Protein AF-R7X9K5-F1 (afdb_monomer)

Foldseek 3Di:
DDCLCVLLVVLVVVVVVLVVLLDADQDAQDDPDDDDPDPVAAEFAAAESGLSSSLNNLVNCLVVVAAHAEREYELYQHAPVSVVVLCPRPRDNYYHWHAQVVQPAQGGHNDDPVSSVVCSVVVSVVVVVLPLGHSNVQPRDDPCNVVVVVVVVVVVVVVPDD

Nearest PDB structures (foldseek):
  6fw5-assembly1_A  TM=9.372E-01  e=2.228E-01  Mycobacterium tuberculosis CDC1551
  6fvj-assembly5_E  TM=6.204E-01  e=1.959E-01  Mycobacterium tuberculosis
  6fvj-assembly6_F  TM=6.206E-01  e=2.228E-01  Mycobacterium tuberculosis
  6fvj-assembly7_G  TM=6.258E-01  e=6.247E-01  Mycobacterium tuberculosis
  6fvj-assembly3_C  TM=3.272E-01  e=7.947E-02  Mycobacterium tuberculosis

Solvent-accessible surface area (backbone atoms only — not comparable to full-atom values): 9003 Å² total; per-residue (Å²): 132,71,67,67,60,56,55,47,47,48,50,52,46,49,55,54,65,42,58,72,53,24,44,83,62,91,62,93,55,81,83,93,70,89,82,66,86,83,64,96,60,44,71,37,71,17,50,35,72,46,14,32,54,32,48,42,33,50,51,37,40,29,77,73,66,42,65,32,49,34,41,36,31,29,36,15,65,32,28,43,69,39,53,50,51,53,64,67,34,90,33,38,70,37,72,46,78,43,63,31,52,96,52,63,14,74,43,27,68,43,41,52,71,68,56,54,60,69,31,47,66,58,52,44,51,42,57,75,64,60,70,31,38,19,81,34,46,85,72,34,84,49,96,61,38,69,62,53,53,50,52,50,50,53,51,43,42,74,74,66,56,128

Radius of gyration: 16.46 Å; Cα contacts (8 Å, |Δi|>4): 252; chains: 1; bounding box: 38×34×50 Å

Mean predicted aligned error: 7.27 Å

Sequence (162 aa):
MPQDYALGGMLLDAIRSGMVIRNRDDGEWTITSGMAAEAPQFNLIGYSYGSLLAAQTAWSYARQGHIIDHLVLVGSPIAEAFLTDLRGHRNIRKVIVIDLVQYGDPIHAGIPWLELVAGAPLLSRQMLAGKGEGHFYYAHVVSDSPRRWAALAERLVAEGLR

pLDDT: mean 85.64, std 17.26, range [43.09, 98.69]

Secondary structure (DSSP, 8-state):
--HHHHHHHHHHHHHHHHTTTSS---S-----S---TT-S--EEEEETHHHHHHHHHHHHHHHTTPPEEEEEEES---BHHHHHHHHH-TTEEEEEEE--GGGT-S--TB--HHHHHHTHHHHHHHHHHTSS-GGGTTTS--TTHHHHHHHHHHHHHHTT--

Structure (mmCIF, N/CA/C/O backbone):
data_AF-R7X9K5-F1
#
_entry.id   AF-R7X9K5-F1
#
loop_
_atom_site.group_PDB
_atom_site.id
_atom_site.type_symbol
_atom_site.label_atom_id
_atom_site.label_alt_id
_atom_site.label_comp_id
_atom_site.label_asym_id
_atom_site.label_entity_id
_atom_site.label_seq_id
_atom_site.pdbx_PDB_ins_code
_atom_site.Cartn_x
_atom_site.Cartn_y
_atom_site.Cartn_z
_atom_site.occupancy
_atom_site.B_iso_or_equiv
_atom_site.auth_seq_id
_atom_site.auth_comp_id
_atom_site.auth_asym_id
_atom_site.auth_atom_id
_atom_site.pdbx_PDB_model_num
ATOM 1 N N . MET A 1 1 ? 4.272 10.343 -34.290 1.00 45.62 1 MET A N 1
ATOM 2 C CA . MET A 1 1 ? 4.409 10.708 -32.864 1.00 45.62 1 MET A CA 1
ATOM 3 C C . MET A 1 1 ? 4.769 9.440 -32.107 1.00 45.62 1 MET A C 1
ATOM 5 O O . MET A 1 1 ? 4.010 8.488 -32.256 1.00 45.62 1 MET A O 1
ATOM 9 N N . PRO A 1 2 ? 5.911 9.341 -31.407 1.00 43.94 2 PRO A N 1
ATOM 10 C CA . PRO A 1 2 ? 6.316 8.072 -30.811 1.00 43.94 2 PRO A CA 1
ATOM 11 C C . PRO A 1 2 ? 5.457 7.793 -29.572 1.00 43.94 2 PRO A C 1
ATOM 13 O O . PRO A 1 2 ? 5.386 8.627 -28.670 1.00 43.94 2 PRO A O 1
ATOM 16 N N . GLN A 1 3 ? 4.791 6.636 -29.553 1.00 45.69 3 GLN A N 1
ATOM 17 C CA . GLN A 1 3 ? 3.894 6.171 -28.483 1.00 45.69 3 GLN A CA 1
ATOM 18 C C . GLN A 1 3 ? 4.574 6.112 -27.098 1.00 45.69 3 GLN A C 1
ATOM 20 O O . GLN A 1 3 ? 3.898 6.235 -26.078 1.00 45.69 3 GLN A O 1
ATOM 25 N N . ASP A 1 4 ? 5.905 6.036 -27.059 1.00 43.09 4 ASP A N 1
ATOM 26 C CA . ASP A 1 4 ? 6.713 5.952 -25.836 1.00 43.09 4 ASP A CA 1
ATOM 27 C C . ASP A 1 4 ? 6.631 7.218 -24.962 1.00 43.09 4 ASP A C 1
ATOM 29 O O . ASP A 1 4 ? 6.635 7.132 -23.733 1.00 43.09 4 ASP A O 1
ATOM 33 N N . TYR A 1 5 ? 6.474 8.400 -25.574 1.00 44.50 5 TYR A N 1
ATOM 34 C CA . TYR A 1 5 ? 6.296 9.659 -24.834 1.00 44.50 5 TYR A CA 1
ATOM 35 C C . TYR A 1 5 ? 4.906 9.773 -24.203 1.00 44.50 5 TYR A C 1
ATOM 37 O O . TYR A 1 5 ? 4.758 10.381 -23.144 1.00 44.50 5 TYR A O 1
ATOM 45 N N . ALA A 1 6 ? 3.891 9.171 -24.829 1.00 49.06 6 ALA A N 1
ATOM 46 C CA . ALA A 1 6 ? 2.525 9.194 -24.321 1.00 49.06 6 ALA A CA 1
ATOM 47 C C . ALA A 1 6 ? 2.376 8.309 -23.075 1.00 49.06 6 ALA A C 1
ATOM 49 O O . ALA A 1 6 ? 1.704 8.706 -22.130 1.00 49.06 6 ALA A O 1
ATOM 50 N N . LEU A 1 7 ? 3.046 7.151 -23.035 1.00 50.81 7 LEU A N 1
ATOM 51 C CA . LEU A 1 7 ? 2.970 6.221 -21.904 1.00 50.81 7 LEU A CA 1
ATOM 52 C C . LEU A 1 7 ? 3.764 6.719 -20.682 1.00 50.81 7 LEU A C 1
ATOM 54 O O . LEU A 1 7 ? 3.273 6.650 -19.556 1.00 50.81 7 LEU A O 1
ATOM 58 N N . GLY A 1 8 ? 4.962 7.279 -20.898 1.00 47.94 8 GLY A N 1
ATOM 59 C CA . GLY A 1 8 ? 5.744 7.928 -19.837 1.00 47.94 8 GLY A CA 1
ATOM 60 C C . GLY A 1 8 ? 5.073 9.197 -19.298 1.00 47.94 8 GLY A C 1
ATOM 61 O O . GLY A 1 8 ? 5.061 9.421 -18.088 1.00 47.94 8 GLY A O 1
ATOM 62 N N . GLY A 1 9 ? 4.448 9.989 -20.180 1.00 53.16 9 GLY A N 1
ATOM 63 C CA . GLY A 1 9 ? 3.617 11.134 -19.801 1.00 53.16 9 GLY A CA 1
ATOM 64 C C . GLY A 1 9 ? 2.391 10.722 -18.987 1.00 53.16 9 GLY A C 1
ATOM 65 O O . GLY A 1 9 ? 2.132 11.312 -17.949 1.00 53.16 9 GLY A O 1
ATOM 66 N N . MET A 1 10 ? 1.706 9.647 -19.382 1.00 59.25 10 MET A N 1
ATOM 67 C CA . MET A 1 10 ? 0.534 9.121 -18.675 1.00 59.25 10 MET A CA 1
ATOM 68 C C . MET A 1 10 ? 0.882 8.531 -17.297 1.00 59.25 10 MET A C 1
ATOM 70 O O . MET A 1 10 ? 0.096 8.678 -16.368 1.00 59.25 10 MET A O 1
ATOM 74 N N . LEU A 1 11 ? 2.060 7.917 -17.121 1.00 54.81 11 LEU A N 1
ATOM 75 C CA . LEU A 1 11 ? 2.536 7.463 -15.807 1.00 54.81 11 LEU A CA 1
ATOM 76 C C . LEU A 1 11 ? 2.909 8.64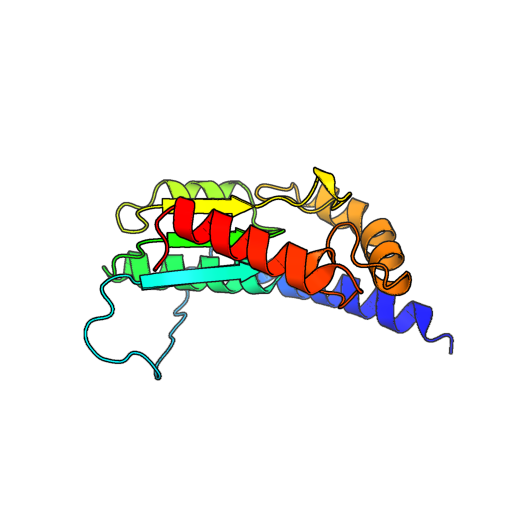6 -14.902 1.00 54.81 11 LEU A C 1
ATOM 78 O O . LEU A 1 11 ? 2.541 8.661 -13.731 1.00 54.81 11 LEU A O 1
ATOM 82 N N . LEU A 1 12 ? 3.612 9.651 -15.434 1.00 52.31 12 LEU A N 1
ATOM 83 C CA . LEU A 1 12 ? 3.895 10.894 -14.712 1.00 52.31 12 LEU A CA 1
ATOM 84 C C . LEU A 1 12 ? 2.609 11.630 -14.339 1.00 52.31 12 LEU A C 1
ATOM 86 O O . LEU A 1 12 ? 2.519 12.141 -13.227 1.00 52.31 12 LEU A O 1
ATOM 90 N N . ASP A 1 13 ? 1.615 11.638 -15.223 1.00 55.62 13 ASP A N 1
ATOM 91 C CA . ASP A 1 13 ? 0.295 12.196 -14.959 1.00 55.62 13 ASP A CA 1
ATOM 92 C C . ASP A 1 13 ? -0.478 11.356 -13.940 1.00 55.62 13 ASP A C 1
ATOM 94 O O . ASP A 1 13 ? -1.070 11.931 -13.043 1.00 55.62 13 ASP A O 1
ATOM 98 N N . ALA A 1 14 ? -0.406 10.023 -13.963 1.00 58.81 14 ALA A N 1
ATOM 99 C CA . ALA A 1 14 ? -1.022 9.164 -12.947 1.00 58.81 14 ALA A CA 1
ATOM 100 C C . ALA A 1 14 ? -0.349 9.310 -11.570 1.00 58.81 14 ALA A C 1
ATOM 102 O O . ALA A 1 14 ? -1.034 9.392 -10.550 1.00 58.81 14 ALA A O 1
ATOM 103 N N . ILE A 1 15 ? 0.984 9.421 -11.530 1.00 60.69 15 ILE A N 1
ATOM 104 C CA . ILE A 1 15 ? 1.745 9.766 -10.321 1.00 60.69 15 ILE A CA 1
ATOM 105 C C . ILE A 1 15 ? 1.332 11.161 -9.847 1.00 60.69 15 ILE A C 1
ATOM 107 O O . ILE A 1 15 ? 1.078 11.333 -8.656 1.00 60.69 15 ILE A O 1
ATOM 111 N N . ARG A 1 16 ? 1.197 12.134 -10.765 1.00 54.78 16 ARG A N 1
ATOM 112 C CA . ARG A 1 16 ? 0.752 13.506 -10.476 1.00 54.78 16 ARG A CA 1
ATOM 113 C C . ARG A 1 16 ? -0.686 13.568 -9.952 1.00 54.78 16 ARG A C 1
ATOM 115 O O . ARG A 1 16 ? -0.943 14.231 -8.954 1.00 54.78 16 ARG A O 1
ATOM 122 N N . SER A 1 17 ? -1.621 12.862 -10.566 1.00 56.41 17 SER A N 1
ATOM 123 C CA . SER A 1 17 ? -3.011 12.761 -10.123 1.00 56.41 17 SER A CA 1
ATOM 124 C C . SER A 1 17 ? -3.121 12.001 -8.795 1.00 56.41 17 SER A C 1
ATOM 126 O O . SER A 1 17 ? -3.930 12.367 -7.947 1.00 56.41 17 SER A O 1
ATOM 128 N N . GLY A 1 18 ? -2.248 11.017 -8.549 1.00 53.84 18 GLY A N 1
ATOM 129 C CA . GLY A 1 18 ? -2.071 10.366 -7.247 1.00 53.84 18 GLY A CA 1
ATOM 130 C C . GLY A 1 18 ? -1.500 11.267 -6.144 1.00 53.84 18 GLY A C 1
ATOM 131 O O . GLY A 1 18 ? -1.683 10.965 -4.964 1.00 53.84 18 GLY A O 1
ATOM 132 N N . MET A 1 19 ? -0.873 12.403 -6.482 1.00 57.88 19 MET A N 1
ATOM 133 C CA . MET A 1 19 ? -0.257 13.318 -5.502 1.00 57.88 19 MET A CA 1
ATOM 134 C C . MET A 1 19 ? -1.256 13.962 -4.551 1.00 57.88 19 MET A C 1
ATOM 136 O O . MET A 1 19 ? -0.886 14.272 -3.421 1.00 57.88 19 MET A O 1
ATOM 140 N N . VAL A 1 20 ? -2.493 14.186 -4.999 1.00 59.16 20 VAL A N 1
ATOM 141 C CA . VAL A 1 20 ? -3.538 14.787 -4.157 1.00 59.16 20 VAL A CA 1
ATOM 142 C C . VAL A 1 20 ? -3.970 13.807 -3.062 1.00 59.16 20 VAL A C 1
ATOM 144 O O . VAL A 1 20 ? -4.268 14.219 -1.950 1.00 59.16 20 VAL A O 1
ATOM 147 N N . ILE A 1 21 ? -3.911 12.505 -3.347 1.00 70.06 21 ILE A N 1
ATOM 148 C CA . ILE A 1 21 ? -4.501 11.443 -2.521 1.00 70.06 21 ILE A CA 1
ATOM 149 C C . ILE A 1 21 ? -3.451 10.800 -1.597 1.00 70.06 21 ILE A C 1
ATOM 151 O O . ILE A 1 21 ? -3.799 10.104 -0.647 1.00 70.06 21 ILE A O 1
ATOM 155 N N . ARG A 1 22 ? -2.147 11.036 -1.819 1.00 81.62 22 ARG A N 1
ATOM 156 C CA . ARG A 1 22 ? -1.080 10.455 -0.975 1.00 81.62 22 ARG A CA 1
ATOM 157 C C . ARG A 1 22 ? -0.971 11.074 0.421 1.00 81.62 22 ARG A C 1
ATOM 159 O O . ARG A 1 22 ? -0.331 10.492 1.298 1.00 81.62 22 ARG A O 1
ATOM 166 N N . ASN A 1 23 ? -1.533 12.266 0.589 1.00 78.00 23 ASN A N 1
ATOM 167 C CA . ASN A 1 23 ? -1.652 12.955 1.867 1.00 78.00 23 ASN A CA 1
ATOM 168 C C . ASN A 1 23 ? -3.063 12.744 2.398 1.00 78.00 23 ASN A C 1
ATOM 170 O O . ASN A 1 23 ? -3.988 12.637 1.602 1.00 78.00 23 ASN A O 1
ATOM 174 N N . ARG A 1 24 ? -3.229 12.742 3.721 1.00 79.19 24 ARG A N 1
ATOM 175 C CA . ARG A 1 24 ? -4.541 12.645 4.363 1.00 79.19 24 ARG A CA 1
ATOM 176 C C . ARG A 1 24 ? -5.538 13.636 3.759 1.00 79.19 24 ARG A C 1
ATOM 178 O O . ARG A 1 24 ? -5.254 14.832 3.703 1.00 79.19 24 ARG A O 1
ATOM 185 N N . ASP A 1 25 ? -6.697 13.122 3.374 1.00 70.38 25 ASP A N 1
ATOM 186 C CA . ASP A 1 25 ? -7.866 13.898 2.990 1.00 70.38 25 ASP A CA 1
ATOM 187 C C . ASP A 1 25 ? -8.969 13.662 4.029 1.00 70.38 25 ASP A C 1
ATOM 189 O O . ASP A 1 25 ? -9.236 12.534 4.440 1.00 70.38 25 ASP A O 1
ATOM 193 N N . ASP A 1 26 ? -9.584 14.746 4.491 1.00 78.00 26 ASP A N 1
ATOM 194 C CA . ASP A 1 26 ? -10.644 14.708 5.499 1.00 78.00 26 ASP A CA 1
ATOM 195 C C . ASP A 1 26 ? -12.051 14.760 4.870 1.00 78.00 26 ASP A C 1
ATOM 197 O O . ASP A 1 26 ? -13.045 14.855 5.593 1.00 78.00 26 ASP A O 1
ATOM 201 N N . GLY A 1 27 ? -12.137 14.693 3.536 1.00 62.47 27 GLY A N 1
ATOM 202 C CA . GLY A 1 27 ? -13.378 14.550 2.783 1.00 62.47 27 GLY A CA 1
ATOM 203 C C . GLY A 1 27 ? -14.114 13.221 3.008 1.00 62.47 27 GLY A C 1
ATOM 204 O O . GLY A 1 27 ? -13.625 12.276 3.636 1.00 62.47 27 GLY A O 1
ATOM 205 N N . GLU A 1 28 ? -15.337 13.147 2.482 1.00 58.75 28 GLU A N 1
ATOM 206 C CA . GLU A 1 28 ? -16.176 11.953 2.570 1.00 58.75 28 GLU A CA 1
ATOM 207 C C . GLU A 1 28 ? -15.832 10.965 1.443 1.00 58.75 28 GLU A C 1
ATOM 209 O O . GLU A 1 28 ? -15.958 11.284 0.261 1.00 58.75 28 GLU A O 1
ATOM 214 N N . TRP A 1 29 ? -15.408 9.755 1.814 1.00 65.44 29 TRP A N 1
ATOM 215 C CA . TRP A 1 29 ? -15.082 8.668 0.888 1.00 65.44 29 TRP A CA 1
ATOM 216 C C . TRP A 1 29 ? -16.016 7.490 1.177 1.00 65.44 29 TRP A C 1
ATOM 218 O O . TRP A 1 29 ? -15.748 6.700 2.080 1.00 65.44 29 TRP A O 1
ATOM 228 N N . THR A 1 30 ? -17.138 7.387 0.460 1.00 57.81 30 THR A N 1
ATOM 229 C CA . THR A 1 30 ? -18.193 6.400 0.753 1.00 57.81 30 THR A CA 1
ATOM 230 C C . THR A 1 30 ? -18.298 5.293 -0.292 1.00 57.81 30 THR A C 1
ATOM 232 O O . THR A 1 30 ? -18.401 5.530 -1.493 1.00 57.81 30 THR A O 1
ATOM 235 N N . ILE A 1 31 ? -18.348 4.051 0.193 1.00 57.53 31 ILE A N 1
ATOM 236 C CA . ILE A 1 31 ? -18.813 2.878 -0.550 1.00 57.53 31 ILE A CA 1
ATOM 237 C C . ILE A 1 31 ? -20.275 2.660 -0.142 1.00 57.53 31 ILE A C 1
ATOM 239 O O . ILE A 1 31 ? -20.566 2.211 0.965 1.00 57.53 31 ILE A O 1
ATOM 243 N N . THR A 1 32 ? -21.213 3.024 -1.016 1.00 48.28 32 THR A N 1
ATOM 244 C CA . THR A 1 32 ? -22.654 3.082 -0.695 1.00 48.28 32 THR A CA 1
ATOM 245 C C . THR A 1 32 ? -23.432 1.807 -1.040 1.00 48.28 32 THR A C 1
ATOM 247 O O . THR A 1 32 ? -24.631 1.727 -0.781 1.00 48.28 32 THR A O 1
ATOM 250 N N . SER A 1 33 ? -22.781 0.791 -1.618 1.00 45.69 33 SER A N 1
ATOM 251 C CA . SER A 1 33 ? -23.413 -0.487 -1.980 1.00 45.69 33 SER A CA 1
ATOM 252 C C . SER A 1 33 ? -22.412 -1.652 -1.949 1.00 45.69 33 SER A C 1
ATOM 254 O O . SER A 1 33 ? -21.205 -1.434 -1.996 1.00 45.69 33 SER A O 1
ATOM 256 N N . GLY A 1 34 ? -22.904 -2.894 -1.837 1.00 49.34 34 GLY A N 1
ATOM 257 C CA . GLY A 1 34 ? -22.076 -4.114 -1.803 1.00 49.34 34 GLY A CA 1
ATOM 258 C C . GLY A 1 34 ? -21.677 -4.613 -0.406 1.00 49.34 34 GLY A C 1
ATOM 259 O O . GLY A 1 34 ? -21.075 -5.677 -0.290 1.00 49.34 34 GLY A O 1
ATOM 260 N N . MET A 1 35 ? -22.052 -3.898 0.657 1.00 50.25 35 MET A N 1
ATOM 261 C CA . MET A 1 35 ? -21.863 -4.337 2.044 1.00 50.25 35 MET A CA 1
ATOM 262 C C . MET A 1 35 ? -23.003 -5.286 2.442 1.00 50.25 35 MET A C 1
ATOM 264 O O . MET A 1 35 ? -24.066 -4.847 2.879 1.00 50.25 35 MET A O 1
ATOM 268 N N . ALA A 1 36 ? -22.820 -6.590 2.228 1.00 46.25 36 ALA A N 1
ATOM 269 C CA . ALA A 1 36 ? -23.723 -7.606 2.770 1.00 46.25 36 ALA A CA 1
ATOM 270 C C . ALA A 1 36 ? -23.611 -7.673 4.310 1.00 46.25 36 ALA A C 1
ATOM 272 O O . ALA A 1 36 ? -22.595 -7.276 4.880 1.00 46.25 36 ALA A O 1
ATOM 273 N N . ALA A 1 37 ? -24.661 -8.157 4.983 1.00 48.28 37 ALA A N 1
ATOM 274 C CA . ALA A 1 37 ? -24.727 -8.232 6.444 1.00 48.28 37 ALA A CA 1
ATOM 275 C C . ALA A 1 37 ? -23.552 -9.016 7.074 1.00 48.28 37 ALA A C 1
ATOM 277 O O . ALA A 1 37 ? -23.143 -10.050 6.552 1.00 48.28 37 ALA A O 1
ATOM 278 N N . GLU A 1 38 ? -23.064 -8.495 8.209 1.00 56.00 38 GLU A N 1
ATOM 279 C CA . GLU A 1 38 ? -22.101 -9.068 9.169 1.00 56.00 38 GLU A CA 1
ATOM 280 C C . GLU A 1 38 ? -20.917 -9.855 8.582 1.00 56.00 38 GLU A C 1
ATOM 282 O O . GLU A 1 38 ? -20.638 -10.988 8.978 1.00 56.00 38 GLU A O 1
ATOM 287 N N . ALA A 1 39 ? -20.148 -9.238 7.680 1.00 63.94 39 ALA A N 1
ATOM 288 C CA . ALA A 1 39 ? -18.783 -9.708 7.463 1.00 63.94 39 ALA A CA 1
ATOM 289 C C . ALA A 1 39 ? -18.009 -9.594 8.798 1.00 63.94 39 ALA A C 1
ATOM 291 O O . ALA A 1 39 ? -17.974 -8.508 9.383 1.00 63.94 39 ALA A O 1
ATOM 292 N N . PRO A 1 40 ? -17.385 -10.678 9.303 1.00 79.94 40 PRO A N 1
ATOM 293 C CA . PRO A 1 40 ? -16.692 -10.664 10.594 1.00 79.94 40 PRO A CA 1
ATOM 294 C C . PRO A 1 40 ? -15.451 -9.767 10.587 1.00 79.94 40 PRO A C 1
ATOM 296 O O . PRO A 1 40 ? -14.912 -9.465 11.651 1.00 79.94 40 PRO A O 1
ATOM 299 N N . GLN A 1 41 ? -14.986 -9.383 9.396 1.00 91.62 41 GLN A N 1
ATOM 300 C CA . GLN A 1 41 ? -13.896 -8.447 9.206 1.00 91.62 41 GLN A CA 1
ATOM 301 C C . GLN A 1 41 ? -14.247 -7.405 8.154 1.00 91.62 41 GLN A C 1
ATOM 303 O O . GLN A 1 41 ? -14.776 -7.737 7.090 1.00 91.62 41 GLN A O 1
ATOM 308 N N . PHE A 1 42 ? -13.861 -6.162 8.419 1.00 92.94 42 PHE A N 1
ATOM 309 C CA . PHE A 1 42 ? -13.794 -5.130 7.398 1.00 92.94 42 PHE A CA 1
ATOM 310 C C . PHE A 1 42 ? -12.335 -4.912 6.989 1.00 92.94 42 PHE A C 1
ATOM 312 O O . PHE A 1 42 ? -11.553 -4.271 7.694 1.00 92.94 42 PHE A O 1
ATOM 319 N N . ASN A 1 43 ? -11.971 -5.480 5.839 1.00 95.38 43 ASN A N 1
ATOM 320 C CA . ASN A 1 43 ? -10.621 -5.440 5.288 1.00 95.38 43 ASN A CA 1
ATOM 321 C C . ASN A 1 43 ? -10.586 -4.536 4.048 1.00 95.38 43 ASN A C 1
ATOM 323 O O . ASN A 1 43 ? -11.417 -4.668 3.151 1.00 95.38 43 ASN A O 1
ATOM 327 N N . LEU A 1 44 ? -9.594 -3.654 3.969 1.00 96.88 44 LEU A N 1
ATOM 328 C CA . LEU A 1 44 ? -9.321 -2.814 2.806 1.00 96.88 44 LEU A CA 1
ATOM 329 C C . LEU A 1 44 ? -7.937 -3.163 2.265 1.00 96.88 44 LEU A C 1
ATOM 331 O O . LEU A 1 44 ? -6.951 -3.149 2.998 1.00 96.88 44 LEU A O 1
ATOM 335 N N . ILE A 1 45 ? -7.856 -3.483 0.978 1.00 97.06 45 ILE A N 1
ATOM 336 C CA . ILE A 1 45 ? -6.611 -3.866 0.311 1.00 97.06 45 ILE A CA 1
ATOM 337 C C . ILE A 1 45 ? -6.457 -2.984 -0.913 1.00 97.06 45 ILE A C 1
ATOM 339 O O . ILE A 1 45 ? -7.376 -2.876 -1.723 1.00 97.06 45 ILE A O 1
ATOM 343 N N . GLY A 1 46 ? -5.286 -2.383 -1.070 1.00 96.00 46 GLY A N 1
ATOM 344 C CA . GLY A 1 46 ? -4.981 -1.625 -2.268 1.00 96.00 46 GLY A CA 1
ATOM 345 C C . GLY A 1 46 ? -3.525 -1.752 -2.683 1.00 96.00 46 GLY A C 1
ATOM 346 O O . GLY A 1 46 ? -2.628 -1.980 -1.868 1.00 96.00 46 GLY A O 1
ATOM 347 N N . TYR A 1 47 ? -3.309 -1.597 -3.983 1.00 95.50 47 TYR A N 1
ATOM 348 C CA . TYR A 1 47 ? -2.011 -1.707 -4.626 1.00 95.50 47 TYR A CA 1
ATOM 349 C C . TYR A 1 47 ? -1.723 -0.461 -5.456 1.00 95.50 47 TYR A C 1
ATOM 351 O O . TYR A 1 47 ? -2.604 -0.000 -6.187 1.00 95.50 47 TYR A O 1
ATOM 359 N N . SER A 1 48 ? -0.497 0.063 -5.360 1.00 92.62 48 SER A N 1
ATOM 360 C CA . SER A 1 48 ? -0.082 1.278 -6.065 1.00 92.62 48 SER A CA 1
ATOM 361 C C . SER A 1 48 ? -1.069 2.425 -5.791 1.00 92.62 48 SER A C 1
ATOM 363 O O . SER A 1 48 ? -1.423 2.679 -4.649 1.00 92.62 48 SER A O 1
ATOM 365 N N . TYR A 1 49 ? -1.604 3.094 -6.807 1.00 90.06 49 TYR A N 1
ATOM 366 C CA . TYR A 1 49 ? -2.656 4.098 -6.643 1.00 90.06 49 TYR A CA 1
ATOM 367 C C . TYR A 1 49 ? -3.880 3.595 -5.848 1.00 90.06 49 TYR A C 1
ATOM 369 O O . TYR A 1 49 ? -4.431 4.322 -5.022 1.00 90.06 49 TYR A O 1
ATOM 377 N N . GLY A 1 50 ? -4.271 2.329 -6.025 1.00 91.25 50 GLY A N 1
ATOM 378 C CA . GLY A 1 50 ? -5.368 1.722 -5.271 1.00 91.25 50 GLY A CA 1
ATOM 379 C C . GLY A 1 50 ? -5.101 1.637 -3.764 1.00 91.25 50 GLY A C 1
ATOM 380 O O . GLY A 1 50 ? -6.050 1.654 -2.983 1.00 91.25 50 GLY A O 1
ATOM 381 N N . SER A 1 51 ? -3.835 1.598 -3.325 1.00 96.00 51 SER A N 1
ATOM 382 C CA . SER A 1 51 ? -3.495 1.631 -1.894 1.00 96.00 51 SER A CA 1
ATOM 383 C C . SER A 1 51 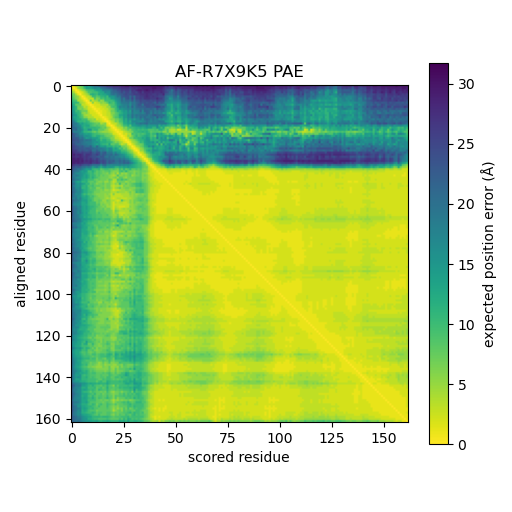? -3.795 2.990 -1.269 1.00 96.00 51 SER A C 1
ATOM 385 O O . SER A 1 51 ? -4.211 3.044 -0.114 1.00 96.00 51 SER A O 1
ATOM 387 N N . LEU A 1 52 ? -3.649 4.081 -2.027 1.00 94.94 52 LEU A N 1
ATOM 388 C CA . LEU A 1 52 ? -4.004 5.420 -1.562 1.00 94.94 52 LEU A CA 1
ATOM 389 C C . LEU A 1 52 ? -5.518 5.551 -1.376 1.00 94.94 52 LEU A C 1
ATOM 391 O O . LEU A 1 52 ? -5.965 6.075 -0.362 1.00 94.94 52 LEU A O 1
ATOM 395 N N . LEU A 1 53 ? -6.310 5.017 -2.311 1.00 93.31 53 LEU A N 1
ATOM 396 C CA . LEU A 1 53 ? -7.771 4.985 -2.189 1.00 93.31 53 LEU A CA 1
ATOM 397 C C . LEU A 1 53 ? -8.217 4.153 -0.981 1.00 93.31 53 LEU A C 1
ATOM 399 O O . LEU A 1 53 ? -9.065 4.595 -0.205 1.00 93.31 53 LEU A O 1
ATOM 403 N N . ALA A 1 54 ? -7.614 2.976 -0.784 1.00 95.88 54 ALA A N 1
ATOM 404 C CA . ALA A 1 54 ? -7.868 2.143 0.388 1.00 95.88 54 ALA A CA 1
ATOM 405 C C . ALA A 1 54 ? -7.515 2.879 1.692 1.00 95.88 54 ALA A C 1
ATOM 407 O O . ALA A 1 54 ? -8.283 2.824 2.649 1.00 95.88 54 ALA A O 1
ATOM 408 N N . ALA A 1 55 ? -6.400 3.614 1.717 1.00 97.56 55 ALA A N 1
ATOM 409 C CA . ALA A 1 55 ? -5.979 4.417 2.860 1.00 97.56 55 ALA A CA 1
ATOM 410 C C . ALA A 1 55 ? -6.958 5.558 3.186 1.00 97.56 55 ALA A C 1
ATOM 412 O O . ALA A 1 55 ? -7.351 5.700 4.343 1.00 97.56 55 ALA A O 1
ATOM 413 N N . GLN A 1 56 ? -7.398 6.334 2.188 1.00 96.44 56 GLN A N 1
ATOM 414 C CA . GLN A 1 56 ? -8.389 7.401 2.398 1.00 96.44 56 GLN A CA 1
ATOM 415 C C . GLN A 1 56 ? -9.737 6.850 2.855 1.00 96.44 56 GLN A C 1
ATOM 417 O O . GLN A 1 56 ? -10.344 7.367 3.792 1.00 96.44 56 GLN A O 1
ATOM 422 N N . THR A 1 57 ? -10.175 5.751 2.243 1.00 94.75 57 THR A N 1
ATOM 423 C CA . THR A 1 57 ? -11.416 5.076 2.632 1.00 94.75 57 THR A CA 1
ATOM 424 C C . THR A 1 57 ? -11.320 4.591 4.078 1.00 94.75 57 THR A C 1
ATOM 426 O O . THR A 1 57 ? -12.192 4.892 4.888 1.00 94.75 57 THR A O 1
ATOM 429 N N . ALA A 1 58 ? -10.224 3.919 4.447 1.00 96.75 58 ALA A N 1
ATOM 430 C CA . ALA A 1 58 ? -10.000 3.459 5.816 1.00 96.75 58 ALA A CA 1
ATOM 431 C C . ALA A 1 58 ? -10.030 4.620 6.812 1.00 96.75 58 ALA A C 1
ATOM 433 O O . ALA A 1 58 ? -10.682 4.518 7.846 1.00 96.75 58 ALA A O 1
ATOM 434 N N . TRP A 1 59 ? -9.369 5.732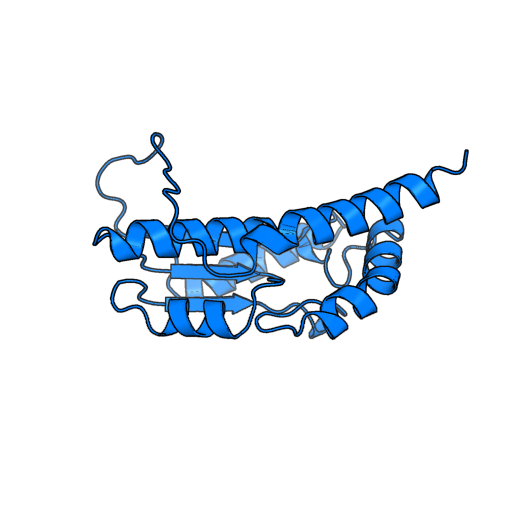 6.486 1.00 97.25 59 TRP A N 1
ATOM 435 C CA . TRP A 1 59 ? -9.367 6.934 7.311 1.00 97.25 59 TRP A CA 1
ATOM 436 C C . TRP A 1 59 ? -10.776 7.509 7.507 1.00 97.25 59 TRP A C 1
ATOM 438 O O . TRP A 1 59 ? -11.195 7.739 8.644 1.00 97.25 59 TRP A O 1
ATOM 448 N N . SER A 1 60 ? -11.531 7.681 6.418 1.00 93.94 60 SER A N 1
ATOM 449 C CA . SER A 1 60 ? -12.889 8.234 6.445 1.00 93.94 60 SER A CA 1
ATOM 450 C C . SER A 1 60 ? -13.831 7.372 7.296 1.00 93.94 60 SER A C 1
ATOM 452 O O . SER A 1 60 ? -14.454 7.871 8.237 1.00 93.94 60 SER A O 1
ATOM 454 N N . TYR A 1 61 ? -13.856 6.057 7.059 1.00 93.06 61 TYR A N 1
ATOM 455 C CA . TYR A 1 61 ? -14.682 5.115 7.820 1.00 93.06 61 TYR A CA 1
ATOM 456 C C . TYR A 1 61 ? -14.252 5.020 9.290 1.00 93.06 61 TYR A C 1
ATOM 458 O O . TYR A 1 61 ? -15.094 5.047 10.192 1.00 93.06 61 TYR A O 1
ATOM 466 N N . ALA A 1 62 ? -12.946 4.966 9.561 1.00 95.69 62 ALA A N 1
ATOM 467 C CA . ALA A 1 62 ? -12.430 4.870 10.920 1.00 95.69 62 ALA A CA 1
ATOM 468 C C . ALA A 1 62 ? -12.809 6.093 11.768 1.00 95.69 62 ALA A C 1
ATOM 470 O O . ALA A 1 62 ? -13.184 5.940 12.937 1.00 95.69 62 ALA A O 1
ATOM 471 N N . ARG A 1 63 ? -12.786 7.296 11.180 1.00 95.06 63 ARG A N 1
ATOM 472 C CA . ARG A 1 63 ? -13.235 8.537 11.830 1.00 95.06 63 ARG A CA 1
ATOM 473 C C . ARG A 1 63 ? -14.739 8.576 12.096 1.00 95.06 63 ARG A C 1
ATOM 475 O O . ARG A 1 63 ? -15.159 9.201 13.067 1.00 95.06 63 ARG A O 1
ATOM 482 N N . GLN A 1 64 ? -15.530 7.885 11.281 1.00 92.38 64 GLN A N 1
ATOM 483 C CA . GLN A 1 64 ? -16.973 7.715 11.475 1.00 92.38 64 GLN A CA 1
ATOM 484 C C . GLN A 1 64 ? -17.316 6.625 12.509 1.00 92.38 64 GLN A C 1
ATOM 486 O O . GLN A 1 64 ? -18.484 6.391 12.802 1.00 92.38 64 GLN A O 1
ATOM 491 N N . GLY A 1 65 ? -16.310 5.979 13.109 1.00 91.06 65 GLY A N 1
ATOM 492 C CA . GLY A 1 65 ? -16.502 4.979 14.160 1.00 91.06 65 GLY A CA 1
ATOM 493 C C . GLY A 1 65 ? -16.506 3.533 13.669 1.00 91.06 65 GLY A C 1
ATOM 494 O O . GLY A 1 65 ? -16.578 2.628 14.499 1.00 91.06 65 GLY A O 1
ATOM 495 N N . HIS A 1 66 ? -16.381 3.294 12.361 1.00 93.06 66 HIS A N 1
ATOM 496 C CA . HIS A 1 66 ? -16.251 1.940 11.828 1.00 93.06 66 HIS A CA 1
ATOM 497 C C . HIS A 1 66 ? -14.898 1.342 12.200 1.00 93.06 66 HIS A C 1
ATOM 499 O O . HIS A 1 66 ? -13.874 2.021 12.159 1.00 93.06 66 HIS A O 1
ATOM 505 N N . ILE A 1 67 ? -14.890 0.056 12.535 1.00 95.31 67 ILE A N 1
ATOM 506 C CA . ILE A 1 67 ? -13.661 -0.689 12.791 1.00 95.31 67 ILE A CA 1
ATOM 507 C C . ILE A 1 67 ? -13.163 -1.255 11.464 1.00 95.31 67 ILE A C 1
ATOM 509 O O . ILE A 1 67 ? -13.893 -1.978 10.795 1.00 95.31 67 ILE A O 1
ATOM 513 N N . ILE A 1 68 ? -11.924 -0.928 11.109 1.00 96.62 68 ILE A N 1
ATOM 514 C CA . ILE A 1 68 ? -11.175 -1.552 10.022 1.00 96.62 68 ILE A CA 1
ATOM 515 C C . ILE A 1 68 ? -10.269 -2.606 10.652 1.00 96.62 68 ILE A C 1
ATOM 517 O O . ILE A 1 68 ? -9.390 -2.276 11.453 1.00 96.62 68 ILE A O 1
ATOM 521 N N . ASP A 1 69 ? -10.473 -3.873 10.312 1.00 97.62 69 ASP A N 1
ATOM 522 C CA . ASP A 1 69 ? -9.652 -4.964 10.834 1.00 97.62 69 ASP A CA 1
ATOM 523 C C . ASP A 1 69 ? -8.262 -4.947 10.207 1.00 97.62 69 ASP A C 1
ATOM 525 O O . ASP A 1 69 ? -7.257 -4.959 10.922 1.00 97.62 69 ASP A O 1
ATOM 529 N N . HIS A 1 70 ? -8.205 -4.837 8.880 1.00 98.50 70 HIS A N 1
ATOM 530 C CA . HIS A 1 70 ? -6.950 -4.783 8.143 1.00 98.50 70 HIS A CA 1
ATOM 531 C C . HIS A 1 70 ? -6.988 -3.712 7.060 1.00 98.50 70 HIS A C 1
ATOM 533 O O . HIS A 1 70 ? -7.896 -3.677 6.233 1.00 98.50 70 HIS A O 1
ATOM 539 N N . LEU A 1 71 ? -5.947 -2.886 7.020 1.00 98.62 71 LEU A N 1
ATOM 540 C CA . LEU A 1 71 ? -5.606 -2.055 5.874 1.00 98.62 71 LEU A CA 1
ATOM 541 C C . LEU A 1 71 ? -4.301 -2.571 5.267 1.00 98.62 71 LEU A C 1
ATOM 543 O O . LEU A 1 71 ? -3.251 -2.490 5.901 1.00 98.62 71 LEU A O 1
ATOM 547 N N . VAL A 1 72 ? -4.352 -3.090 4.044 1.00 98.69 72 VAL A N 1
ATOM 548 C CA . VAL A 1 72 ? -3.186 -3.613 3.323 1.00 98.69 72 VAL A CA 1
ATOM 549 C C . VAL A 1 72 ? -2.770 -2.635 2.230 1.00 98.69 72 VAL A C 1
ATOM 551 O O . VAL A 1 72 ? -3.556 -2.304 1.341 1.00 98.69 72 VAL A O 1
ATOM 554 N N . LEU A 1 73 ? -1.510 -2.210 2.281 1.00 98.62 73 LEU A N 1
ATOM 555 C CA . LEU A 1 73 ? -0.903 -1.242 1.376 1.00 98.62 73 LEU A CA 1
ATOM 556 C C . LEU A 1 73 ? 0.250 -1.911 0.616 1.00 98.62 73 LEU A C 1
ATOM 558 O O . LEU A 1 73 ? 1.330 -2.111 1.173 1.00 98.62 73 LEU A O 1
ATOM 562 N N . VAL A 1 74 ? 0.027 -2.266 -0.649 1.00 98.25 74 VAL A N 1
ATOM 563 C CA . VAL A 1 74 ? 1.034 -2.930 -1.494 1.00 98.25 74 VAL A CA 1
ATOM 564 C C . VAL A 1 74 ? 1.661 -1.919 -2.453 1.00 98.25 74 VAL A C 1
ATOM 566 O O . VAL A 1 74 ? 0.933 -1.244 -3.17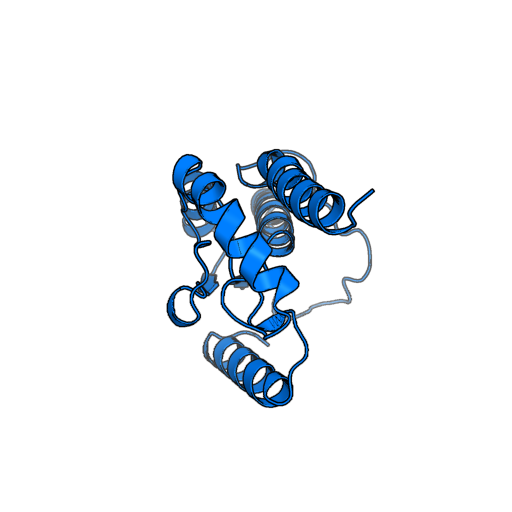8 1.00 98.25 74 VAL A O 1
ATOM 569 N N . GLY A 1 75 ? 2.995 -1.811 -2.479 1.00 96.38 75 GLY A N 1
ATOM 570 C CA . GLY A 1 75 ? 3.710 -0.866 -3.357 1.00 96.38 75 GLY A CA 1
ATOM 571 C C . GLY A 1 75 ? 3.183 0.568 -3.221 1.00 96.38 75 GLY A C 1
ATOM 572 O O . GLY A 1 75 ? 2.884 1.229 -4.209 1.00 96.38 75 GLY A O 1
ATOM 573 N N . SER A 1 76 ? 2.923 1.009 -1.992 1.00 96.81 76 SER A N 1
ATOM 574 C CA . SER A 1 76 ? 2.120 2.204 -1.736 1.00 96.81 76 SER A CA 1
ATOM 575 C C . SER A 1 76 ? 2.966 3.478 -1.766 1.00 96.81 76 SER A C 1
ATOM 577 O O . SER A 1 76 ? 3.871 3.586 -0.947 1.00 96.81 76 SER A O 1
ATOM 579 N N . PRO A 1 77 ? 2.646 4.499 -2.583 1.00 95.81 77 PRO A N 1
ATOM 580 C CA . PRO A 1 77 ? 3.349 5.786 -2.568 1.00 95.81 77 PRO A CA 1
ATOM 581 C C . PRO A 1 77 ? 2.834 6.742 -1.468 1.00 95.81 77 PRO A C 1
ATOM 583 O O . PRO A 1 77 ? 2.887 7.967 -1.616 1.00 95.81 77 PRO A O 1
ATOM 586 N N . ILE A 1 78 ? 2.269 6.195 -0.385 1.00 96.31 78 ILE A N 1
ATOM 587 C CA . ILE A 1 78 ? 1.696 6.960 0.730 1.00 96.31 78 ILE A CA 1
ATOM 588 C C . ILE A 1 78 ? 2.781 7.751 1.468 1.00 96.31 78 ILE A C 1
ATOM 590 O O . ILE A 1 78 ? 3.875 7.241 1.707 1.00 96.31 78 ILE A O 1
ATOM 594 N N . ALA A 1 79 ? 2.475 8.990 1.858 1.00 96.19 79 ALA A N 1
ATOM 595 C CA . ALA A 1 79 ? 3.396 9.810 2.639 1.00 96.19 79 ALA A CA 1
ATOM 596 C C . ALA A 1 79 ? 3.538 9.296 4.085 1.00 96.19 79 ALA A C 1
ATOM 598 O O . ALA A 1 79 ? 2.565 8.839 4.685 1.00 96.19 79 ALA A O 1
ATOM 599 N N . GLU A 1 80 ? 4.728 9.452 4.674 1.00 97.56 80 GLU A N 1
ATOM 600 C CA . GLU A 1 80 ? 5.043 8.956 6.028 1.00 97.56 80 GLU A CA 1
ATOM 601 C C . GLU A 1 80 ? 4.092 9.494 7.103 1.00 97.56 80 GLU A C 1
ATOM 603 O O . GLU A 1 80 ? 3.643 8.753 7.976 1.00 97.56 80 GLU A O 1
ATOM 608 N N . ALA A 1 81 ? 3.718 10.773 7.007 1.00 97.25 81 ALA A N 1
ATOM 609 C CA . ALA A 1 81 ? 2.775 11.383 7.939 1.00 97.25 81 ALA A CA 1
ATOM 610 C C . ALA A 1 81 ? 1.403 10.687 7.902 1.00 97.25 81 ALA A C 1
ATOM 612 O O . ALA A 1 81 ? 0.846 10.368 8.948 1.00 97.25 81 ALA A O 1
ATOM 613 N N . PHE A 1 82 ? 0.881 10.382 6.708 1.00 98.12 82 PHE A N 1
ATOM 614 C CA . PHE A 1 82 ? -0.419 9.721 6.596 1.00 98.12 82 PHE A CA 1
ATOM 615 C C . PHE A 1 82 ? -0.343 8.242 6.998 1.00 98.12 82 PHE A C 1
ATOM 617 O O . PHE A 1 82 ? -1.240 7.730 7.662 1.00 98.12 82 PHE A O 1
ATOM 624 N N . LEU A 1 83 ? 0.762 7.560 6.685 1.00 98.56 83 LEU A N 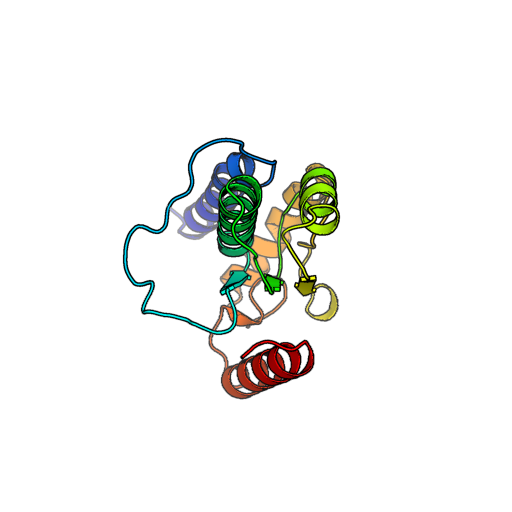1
ATOM 625 C CA . LEU A 1 83 ? 1.018 6.209 7.187 1.00 98.56 83 LEU A CA 1
ATOM 626 C C . LEU A 1 83 ? 1.053 6.165 8.724 1.00 98.56 83 LEU A C 1
ATOM 628 O O . LEU A 1 83 ? 0.507 5.240 9.329 1.00 98.56 83 LEU A O 1
ATOM 632 N N . THR A 1 84 ? 1.669 7.170 9.349 1.00 98.50 84 THR A N 1
ATOM 633 C CA . THR A 1 84 ? 1.715 7.328 10.808 1.00 98.50 84 THR A CA 1
ATOM 634 C C . THR A 1 84 ? 0.316 7.527 11.389 1.00 98.50 84 THR A C 1
ATOM 636 O O . THR A 1 84 ? -0.049 6.826 12.333 1.00 98.50 84 THR A O 1
ATOM 639 N N . ASP A 1 85 ? -0.492 8.403 10.785 1.00 98.44 85 ASP A N 1
ATOM 640 C CA . ASP A 1 85 ? -1.888 8.624 11.181 1.00 98.44 85 ASP A CA 1
ATOM 641 C C . ASP A 1 85 ? -2.710 7.323 11.129 1.00 98.44 85 ASP A C 1
ATOM 643 O O . ASP A 1 85 ? -3.409 6.991 12.086 1.00 98.44 85 ASP A O 1
ATOM 647 N N . LEU A 1 86 ? -2.592 6.544 10.047 1.00 98.56 86 LEU A N 1
ATOM 648 C CA . LEU A 1 86 ? -3.317 5.277 9.880 1.00 98.56 86 LEU A CA 1
ATOM 649 C C . LEU A 1 86 ? -2.915 4.237 10.928 1.00 98.56 86 LEU A C 1
ATOM 651 O O . LEU A 1 86 ? -3.777 3.569 11.493 1.00 98.56 86 LEU A O 1
ATOM 655 N N . ARG A 1 87 ? -1.613 4.108 11.208 1.00 98.56 87 ARG A N 1
ATOM 656 C CA . ARG A 1 87 ? -1.091 3.187 12.232 1.00 98.56 87 ARG A CA 1
ATOM 657 C C . ARG A 1 87 ? -1.491 3.595 13.650 1.00 98.56 87 ARG A C 1
ATOM 659 O O . ARG A 1 87 ? -1.608 2.731 14.513 1.00 98.56 87 ARG A O 1
ATOM 666 N N . GLY A 1 88 ? -1.672 4.892 13.895 1.00 98.25 88 GLY A N 1
ATOM 667 C CA . GLY A 1 88 ? -2.062 5.435 15.196 1.00 98.25 88 GLY A CA 1
ATOM 668 C C . GLY A 1 88 ? -3.572 5.481 15.444 1.00 98.25 88 GLY A C 1
ATOM 669 O O . GLY A 1 88 ? -3.999 5.748 16.569 1.00 98.25 88 GLY A O 1
ATOM 670 N N . HIS A 1 89 ? -4.404 5.245 14.427 1.00 98.31 89 HIS A N 1
ATOM 671 C CA . HIS A 1 89 ? -5.847 5.404 14.561 1.00 98.31 89 HIS A CA 1
ATOM 672 C C . HIS A 1 89 ? -6.490 4.207 15.279 1.00 98.31 89 HIS A C 1
ATOM 674 O O . HIS A 1 89 ? -6.502 3.093 14.767 1.00 98.31 89 HIS A O 1
ATOM 680 N N . ARG A 1 90 ? -7.135 4.439 16.432 1.00 97.81 90 ARG A N 1
ATOM 681 C CA . ARG A 1 90 ? -7.701 3.380 17.305 1.00 97.81 90 ARG A CA 1
ATOM 682 C C . ARG A 1 90 ? -8.695 2.415 16.640 1.00 97.81 90 ARG A C 1
ATOM 684 O O . ARG A 1 90 ? -8.880 1.303 17.120 1.00 97.81 90 ARG A O 1
ATOM 691 N N . ASN A 1 91 ? -9.362 2.862 15.576 1.00 98.00 91 ASN A N 1
ATOM 692 C CA . ASN A 1 91 ? -10.341 2.064 14.833 1.00 98.00 91 ASN A CA 1
ATOM 693 C C . ASN A 1 91 ? -9.736 1.333 13.619 1.00 98.00 91 ASN A C 1
ATOM 695 O O . ASN A 1 91 ? -10.461 0.618 12.941 1.00 98.00 91 ASN A O 1
ATOM 699 N N . ILE A 1 92 ? -8.439 1.496 13.340 1.00 98.44 92 ILE A N 1
ATOM 700 C CA . ILE A 1 92 ? -7.711 0.726 12.326 1.00 98.44 92 ILE A CA 1
ATOM 701 C C . ILE A 1 92 ? -6.823 -0.260 13.079 1.00 98.44 92 ILE A C 1
ATOM 703 O O . ILE A 1 92 ? -5.774 0.104 13.602 1.00 98.44 92 ILE A O 1
ATOM 707 N N . ARG A 1 93 ? -7.270 -1.513 13.190 1.00 98.00 93 ARG A N 1
ATOM 708 C CA . ARG A 1 93 ? -6.636 -2.503 14.074 1.00 98.00 93 ARG A CA 1
ATOM 709 C C . ARG A 1 93 ? -5.250 -2.908 13.592 1.00 98.00 93 ARG A C 1
ATOM 711 O O . ARG A 1 93 ? -4.356 -3.104 14.413 1.00 98.00 93 ARG A O 1
ATOM 718 N N . LYS A 1 94 ? -5.068 -3.051 12.276 1.00 98.38 94 LYS A N 1
ATOM 719 C CA . LYS A 1 94 ? -3.793 -3.473 11.696 1.00 98.38 94 LYS A CA 1
ATOM 720 C C . LYS A 1 94 ? -3.553 -2.843 10.329 1.00 98.38 94 LYS A C 1
ATOM 722 O O . LYS A 1 94 ? -4.364 -2.979 9.418 1.00 98.38 94 LYS A O 1
ATOM 727 N N . VAL A 1 95 ? -2.396 -2.201 10.173 1.00 98.69 95 VAL A N 1
ATOM 728 C CA . VAL A 1 95 ? -1.899 -1.710 8.880 1.00 98.69 95 VAL A CA 1
ATOM 729 C C . VAL A 1 95 ? -0.764 -2.618 8.417 1.00 98.69 95 VAL A C 1
ATOM 731 O O . VAL A 1 95 ? 0.271 -2.707 9.077 1.00 98.69 95 VAL A O 1
ATOM 734 N N . ILE A 1 96 ? -0.948 -3.283 7.280 1.00 98.69 96 ILE A N 1
ATOM 735 C CA . ILE A 1 96 ? 0.026 -4.192 6.673 1.00 98.69 96 ILE A CA 1
ATOM 736 C C . ILE A 1 96 ? 0.645 -3.487 5.473 1.00 98.69 96 ILE A C 1
ATOM 738 O O . ILE A 1 96 ? -0.043 -3.156 4.510 1.00 98.69 96 ILE A O 1
ATOM 742 N N . VAL A 1 97 ? 1.956 -3.274 5.524 1.00 98.62 97 VAL A N 1
ATOM 743 C CA . VAL A 1 97 ? 2.720 -2.689 4.419 1.00 98.62 97 VAL A CA 1
ATOM 744 C C . VAL A 1 97 ? 3.472 -3.797 3.695 1.00 98.62 97 VAL A C 1
ATOM 746 O O . VAL A 1 97 ? 4.181 -4.595 4.313 1.00 98.62 97 VAL A O 1
ATOM 749 N N . ILE A 1 98 ? 3.306 -3.850 2.377 1.00 98.44 98 ILE A N 1
ATOM 750 C CA . ILE A 1 98 ? 4.012 -4.778 1.497 1.00 98.44 98 ILE A CA 1
ATOM 751 C C . ILE A 1 98 ? 4.764 -3.952 0.464 1.00 98.44 98 ILE A C 1
ATOM 753 O O . ILE A 1 98 ? 4.264 -3.675 -0.628 1.00 98.44 98 ILE A O 1
ATOM 757 N N . ASP A 1 99 ? 5.981 -3.571 0.827 1.00 98.25 99 ASP A N 1
ATOM 758 C CA . ASP A 1 99 ? 6.908 -2.961 -0.112 1.00 98.25 99 ASP A CA 1
ATOM 759 C C . ASP A 1 99 ? 7.493 -4.028 -1.046 1.00 98.25 99 ASP A C 1
ATOM 761 O O . ASP A 1 99 ? 7.649 -5.203 -0.687 1.00 98.25 99 ASP A O 1
ATOM 765 N N . LEU A 1 100 ? 7.785 -3.612 -2.277 1.00 97.75 100 LEU A N 1
ATOM 766 C CA . LEU A 1 100 ? 8.264 -4.480 -3.354 1.00 97.75 100 LEU A CA 1
ATOM 767 C C . LEU A 1 100 ? 9.734 -4.202 -3.697 1.00 97.75 100 LEU A C 1
ATOM 769 O O . LEU A 1 100 ? 10.206 -4.554 -4.779 1.00 97.75 100 LEU A O 1
ATOM 773 N N . VAL A 1 101 ? 10.472 -3.593 -2.767 1.00 96.88 101 VAL A N 1
ATOM 774 C CA . VAL A 1 101 ? 11.878 -3.193 -2.935 1.00 96.88 101 VAL A CA 1
ATOM 775 C C . VAL A 1 101 ? 12.755 -4.384 -3.333 1.00 96.88 101 VAL A C 1
ATOM 777 O O . VAL A 1 101 ? 13.598 -4.264 -4.218 1.00 96.88 101 VAL A O 1
ATOM 780 N N . GLN A 1 102 ? 12.499 -5.574 -2.779 1.00 96.31 102 GLN A N 1
ATOM 781 C CA . GLN A 1 102 ? 13.188 -6.822 -3.136 1.00 96.31 102 GLN A CA 1
ATOM 782 C C . GLN A 1 102 ? 12.982 -7.258 -4.597 1.00 96.31 102 GLN A C 1
ATOM 784 O O . GLN A 1 102 ? 13.743 -8.075 -5.108 1.00 96.31 102 GLN A O 1
ATOM 789 N N . TYR A 1 103 ? 11.963 -6.725 -5.271 1.00 95.94 103 TYR A N 1
ATOM 790 C CA . TYR A 1 103 ? 11.699 -6.946 -6.693 1.00 95.94 103 TYR A CA 1
ATOM 791 C C . TYR A 1 103 ? 12.173 -5.777 -7.566 1.00 95.94 103 TYR A C 1
ATOM 793 O O . TYR A 1 103 ? 12.005 -5.827 -8.783 1.00 95.94 103 TYR A O 1
ATOM 801 N N . GLY A 1 104 ? 12.784 -4.750 -6.966 1.00 96.44 104 GLY A N 1
ATOM 802 C CA . GLY A 1 104 ? 13.302 -3.564 -7.644 1.00 96.44 104 GLY A CA 1
ATOM 803 C C . GLY A 1 104 ? 12.309 -2.407 -7.746 1.00 96.44 104 GLY A C 1
ATOM 804 O O . GLY A 1 104 ? 12.486 -1.551 -8.610 1.00 96.44 104 GLY A O 1
ATOM 805 N N . ASP A 1 105 ? 11.247 -2.392 -6.936 1.00 96.88 105 ASP A N 1
ATOM 806 C CA . ASP A 1 105 ? 10.308 -1.267 -6.889 1.00 96.88 105 ASP A CA 1
ATOM 807 C C . ASP A 1 105 ? 10.956 -0.077 -6.164 1.00 96.88 105 ASP A C 1
ATOM 809 O O . ASP A 1 105 ? 11.350 -0.236 -5.005 1.00 96.88 105 ASP A O 1
ATOM 813 N N . PRO A 1 106 ? 11.092 1.100 -6.804 1.00 95.00 106 PRO A N 1
ATOM 814 C CA . PRO A 1 106 ? 11.538 2.298 -6.103 1.00 95.00 106 PRO A CA 1
ATOM 815 C C . PRO A 1 106 ? 10.457 2.886 -5.183 1.00 95.00 106 PRO A C 1
ATOM 817 O O . PRO A 1 106 ? 10.784 3.724 -4.353 1.00 95.00 106 PRO A O 1
ATOM 820 N N . ILE A 1 107 ? 9.185 2.495 -5.328 1.00 94.25 107 ILE A N 1
ATOM 821 C CA . ILE A 1 107 ? 8.074 2.957 -4.493 1.00 94.25 107 ILE A CA 1
ATOM 822 C C . ILE A 1 107 ? 7.974 2.093 -3.233 1.00 94.25 107 ILE A C 1
ATOM 824 O O . ILE A 1 107 ? 7.876 0.867 -3.296 1.00 94.25 107 ILE A O 1
ATOM 828 N N . HIS A 1 108 ? 7.917 2.754 -2.081 1.00 96.75 108 HIS A N 1
ATOM 829 C CA . HIS A 1 108 ? 7.639 2.128 -0.792 1.00 96.75 108 HIS A CA 1
ATOM 830 C C . HIS A 1 108 ? 6.769 3.041 0.078 1.00 96.75 108 HIS A C 1
ATOM 832 O O . HIS A 1 108 ? 6.715 4.257 -0.128 1.00 96.75 108 HIS A O 1
ATOM 838 N N . ALA A 1 109 ? 6.086 2.475 1.069 1.00 97.31 109 ALA A N 1
ATOM 839 C CA . ALA A 1 109 ? 5.294 3.284 1.987 1.00 97.31 109 ALA A CA 1
ATOM 840 C C . ALA A 1 109 ? 6.205 4.229 2.789 1.00 97.31 109 ALA A C 1
ATOM 842 O O . ALA A 1 109 ? 7.298 3.847 3.208 1.00 97.31 109 ALA A O 1
ATOM 843 N N . GLY A 1 110 ? 5.765 5.474 2.976 1.00 96.56 110 GLY A N 1
ATOM 844 C CA . GLY A 1 110 ? 6.573 6.509 3.622 1.00 96.56 110 GLY A CA 1
ATOM 845 C C . GLY A 1 110 ? 7.514 7.264 2.681 1.00 96.56 110 GLY A C 1
ATOM 846 O O . GLY A 1 110 ? 8.206 8.180 3.123 1.00 96.56 110 GLY A O 1
ATOM 847 N N . ILE A 1 111 ? 7.531 6.924 1.387 1.00 94.75 111 ILE A N 1
ATOM 848 C CA . ILE A 1 111 ? 8.477 7.487 0.422 1.00 94.75 111 ILE A CA 1
ATOM 849 C C . ILE A 1 111 ? 8.426 9.029 0.358 1.00 94.75 111 ILE A C 1
ATOM 851 O O . ILE A 1 111 ? 7.355 9.638 0.176 1.00 94.75 111 ILE A O 1
ATOM 855 N N . PRO A 1 112 ? 9.587 9.704 0.463 1.00 93.62 112 PRO A N 1
ATOM 856 C CA . PRO A 1 112 ? 9.680 11.136 0.234 1.00 93.62 112 PRO A CA 1
ATOM 857 C C . PRO A 1 112 ? 9.267 11.518 -1.187 1.00 93.62 112 PRO A C 1
ATOM 859 O O . PRO A 1 112 ? 9.499 10.799 -2.155 1.00 93.62 112 PRO A O 1
ATOM 862 N N . TRP A 1 113 ? 8.697 12.717 -1.332 1.00 86.19 113 TRP A N 1
ATOM 863 C CA . TRP A 1 113 ? 8.243 13.212 -2.637 1.00 86.19 113 TRP A CA 1
ATOM 864 C C . TRP A 1 113 ? 9.343 13.180 -3.702 1.00 86.19 113 TRP A C 1
ATOM 866 O O . TRP A 1 113 ? 9.118 12.753 -4.833 1.00 86.19 113 TRP A O 1
ATOM 876 N N . LEU A 1 114 ? 10.537 13.636 -3.325 1.00 87.75 114 LEU A N 1
ATOM 877 C CA . LEU A 1 114 ? 11.654 13.753 -4.248 1.00 87.75 114 LEU A CA 1
ATOM 878 C C . LEU A 1 114 ? 12.122 12.380 -4.748 1.00 87.75 114 LEU A C 1
ATOM 880 O O . LEU A 1 114 ? 12.445 12.245 -5.924 1.00 87.75 114 LEU A O 1
ATOM 884 N N . GLU A 1 115 ? 12.100 11.367 -3.883 1.00 91.06 115 GLU A N 1
ATOM 885 C CA . GLU A 1 115 ? 12.474 9.992 -4.228 1.00 91.06 115 GLU A CA 1
ATOM 886 C C . GLU A 1 115 ? 11.440 9.342 -5.149 1.00 91.06 115 GLU A C 1
ATOM 888 O O . GLU A 1 115 ? 11.806 8.727 -6.151 1.00 91.06 115 GLU A O 1
ATOM 893 N N . LEU A 1 116 ? 10.148 9.574 -4.892 1.00 88.69 116 LEU A N 1
ATOM 894 C CA . LEU A 1 116 ? 9.071 9.117 -5.770 1.00 88.69 116 LEU A CA 1
ATOM 895 C C . LEU A 1 116 ? 9.219 9.680 -7.194 1.00 88.69 116 LEU A C 1
ATOM 897 O O . LEU A 1 116 ? 9.116 8.939 -8.172 1.00 88.69 116 LEU A O 1
ATOM 901 N N . VAL A 1 117 ? 9.504 10.981 -7.324 1.00 86.69 117 VAL A N 1
ATOM 902 C CA . VAL A 1 117 ? 9.727 11.621 -8.633 1.00 86.69 117 VAL A CA 1
ATOM 903 C C . VAL A 1 117 ? 11.005 11.105 -9.293 1.00 86.69 117 VAL A C 1
ATOM 905 O O . VAL A 1 117 ? 11.003 10.826 -10.493 1.00 86.69 117 VAL A O 1
ATOM 908 N N . ALA A 1 118 ? 12.084 10.937 -8.526 1.00 89.44 118 ALA A N 1
ATOM 909 C CA . ALA A 1 118 ? 13.343 10.398 -9.035 1.00 89.44 118 ALA A CA 1
ATOM 910 C C . ALA A 1 118 ? 13.199 8.955 -9.558 1.00 89.44 118 ALA A C 1
ATOM 912 O O . ALA A 1 118 ? 13.905 8.569 -10.488 1.00 89.44 118 ALA A O 1
ATOM 913 N N . GLY A 1 119 ? 12.254 8.179 -9.017 1.00 89.69 119 GLY A N 1
ATOM 914 C CA . GLY A 1 119 ? 11.933 6.826 -9.474 1.00 89.69 119 GLY A CA 1
ATOM 915 C C . GLY A 1 119 ? 11.188 6.748 -10.814 1.00 89.69 119 GLY A C 1
ATOM 916 O O . GLY A 1 119 ? 11.185 5.688 -11.443 1.00 89.69 119 GLY A O 1
ATOM 917 N N . ALA A 1 120 ? 10.591 7.841 -11.305 1.00 88.00 120 ALA A N 1
ATOM 918 C CA . ALA A 1 120 ? 9.715 7.822 -12.484 1.00 88.00 120 ALA A CA 1
ATOM 919 C C . ALA A 1 120 ? 10.349 7.244 -13.775 1.00 88.00 120 ALA A C 1
ATOM 921 O O . ALA A 1 120 ? 9.673 6.469 -14.468 1.00 88.00 120 ALA A O 1
ATOM 922 N N . PRO A 1 121 ? 11.625 7.526 -14.119 1.00 89.88 121 PRO A N 1
ATOM 923 C CA . PRO A 1 121 ? 12.265 6.914 -15.286 1.00 89.88 121 PRO A CA 1
ATOM 924 C C . PRO A 1 121 ? 12.415 5.393 -15.151 1.00 89.88 121 PRO A C 1
ATOM 926 O O . PRO A 1 121 ? 12.192 4.661 -16.118 1.00 89.88 121 PRO A O 1
ATOM 929 N N . LEU A 1 122 ? 12.755 4.905 -13.950 1.00 92.12 122 LEU A N 1
ATOM 930 C CA . LEU A 1 122 ? 12.867 3.472 -13.678 1.00 92.12 122 LEU A CA 1
ATOM 931 C C . LEU A 1 122 ? 11.502 2.791 -13.803 1.00 92.12 122 LEU A C 1
ATOM 933 O O . LEU A 1 122 ? 11.395 1.780 -14.494 1.00 92.12 122 LEU A O 1
ATOM 937 N N . LEU A 1 123 ? 10.462 3.379 -13.207 1.00 90.62 123 LEU A N 1
ATOM 938 C CA . LEU A 1 123 ? 9.090 2.879 -13.302 1.00 90.62 123 LEU A CA 1
ATOM 939 C C . LEU A 1 123 ? 8.624 2.790 -14.760 1.00 90.62 123 LEU A C 1
ATOM 941 O O . LEU A 1 123 ? 8.098 1.763 -15.180 1.00 90.62 123 LEU A O 1
ATOM 945 N N . SER A 1 124 ? 8.891 3.822 -15.566 1.00 88.00 124 SER A N 1
ATOM 946 C CA . SER A 1 124 ? 8.553 3.823 -16.997 1.00 88.00 124 SER A CA 1
ATOM 947 C C . SER A 1 124 ? 9.248 2.682 -17.745 1.00 88.00 124 SER A C 1
ATOM 949 O O . SER A 1 124 ? 8.621 1.979 -18.538 1.00 88.00 124 SER A O 1
ATOM 951 N N . ARG A 1 125 ? 10.535 2.444 -17.454 1.00 92.12 125 ARG A N 1
ATOM 952 C CA . ARG A 1 125 ? 11.294 1.331 -18.039 1.00 92.12 125 ARG A CA 1
ATOM 953 C C . ARG A 1 125 ? 10.723 -0.029 -17.633 1.00 92.12 125 ARG A C 1
ATOM 955 O O . ARG A 1 125 ? 10.561 -0.891 -18.492 1.00 92.12 125 ARG A O 1
ATOM 962 N N . GLN A 1 126 ? 10.435 -0.226 -16.347 1.00 92.00 126 GLN A N 1
ATOM 963 C CA . GLN A 1 126 ? 9.872 -1.474 -15.816 1.00 92.00 126 GLN A CA 1
ATOM 964 C C . GLN A 1 126 ? 8.487 -1.761 -16.405 1.00 92.00 126 GLN A C 1
ATOM 966 O O . GLN A 1 126 ? 8.179 -2.910 -16.729 1.00 92.00 126 GLN A O 1
ATOM 971 N N . MET A 1 127 ? 7.680 -0.713 -16.601 1.00 88.38 127 MET A N 1
ATOM 972 C CA . MET A 1 127 ? 6.371 -0.816 -17.234 1.00 88.38 127 MET A CA 1
ATOM 973 C C . MET A 1 127 ? 6.496 -1.305 -18.681 1.00 88.38 127 MET A C 1
ATOM 975 O O . MET A 1 127 ? 5.925 -2.331 -19.040 1.00 88.38 127 MET A O 1
ATOM 979 N N . LEU A 1 128 ? 7.302 -0.611 -19.492 1.00 89.44 128 LEU A N 1
ATOM 980 C CA . LEU A 1 128 ? 7.511 -0.935 -20.908 1.00 89.44 128 LEU A CA 1
ATOM 981 C C . LEU A 1 128 ? 8.149 -2.310 -21.118 1.00 89.44 128 LEU A C 1
ATOM 983 O O . LEU A 1 128 ? 7.877 -2.973 -22.114 1.00 89.44 128 LEU A O 1
ATOM 987 N N . ALA A 1 129 ? 8.991 -2.754 -20.183 1.00 90.81 129 ALA A N 1
ATOM 988 C CA . ALA A 1 129 ? 9.609 -4.069 -20.260 1.00 90.81 129 ALA A CA 1
ATOM 989 C C . ALA A 1 129 ? 8.583 -5.213 -20.150 1.00 90.81 129 ALA A C 1
ATOM 991 O O . ALA A 1 129 ? 8.850 -6.300 -20.660 1.00 90.81 129 ALA A O 1
ATOM 992 N N . GLY A 1 130 ? 7.444 -5.004 -19.473 1.00 88.31 130 GLY A N 1
ATOM 993 C CA . GLY A 1 130 ? 6.369 -5.999 -19.373 1.00 88.31 130 GLY A CA 1
ATOM 994 C C . GLY A 1 130 ? 6.743 -7.282 -18.617 1.00 88.31 130 GLY A C 1
ATOM 995 O O . GLY A 1 130 ? 6.071 -8.298 -18.755 1.00 88.31 130 GLY A O 1
ATOM 996 N N . LYS A 1 131 ? 7.824 -7.272 -17.824 1.00 92.00 131 LYS A N 1
ATOM 997 C CA . LYS A 1 131 ? 8.417 -8.489 -17.225 1.00 92.00 131 LYS A CA 1
ATOM 998 C C . LYS A 1 131 ? 7.859 -8.881 -15.854 1.00 92.00 131 LYS A C 1
ATOM 1000 O O . LYS A 1 131 ? 8.328 -9.852 -15.265 1.00 92.00 131 LYS A O 1
ATOM 1005 N N . GLY A 1 132 ? 6.902 -8.122 -15.319 1.00 91.56 132 GLY A N 1
ATOM 1006 C CA . GLY A 1 132 ? 6.438 -8.300 -13.940 1.00 91.56 132 GLY A CA 1
ATOM 1007 C C . GLY A 1 132 ? 7.575 -8.130 -12.930 1.00 91.56 132 GLY A C 1
ATOM 1008 O O . GLY A 1 132 ? 7.820 -9.019 -12.114 1.00 91.56 132 GLY A O 1
ATOM 1009 N N . GLU A 1 133 ? 8.291 -7.010 -13.015 1.00 94.00 133 GLU A N 1
ATOM 1010 C CA . GLU A 1 133 ? 9.387 -6.628 -12.119 1.00 94.00 133 GLU A CA 1
ATOM 1011 C C . GLU A 1 133 ? 9.093 -5.289 -11.435 1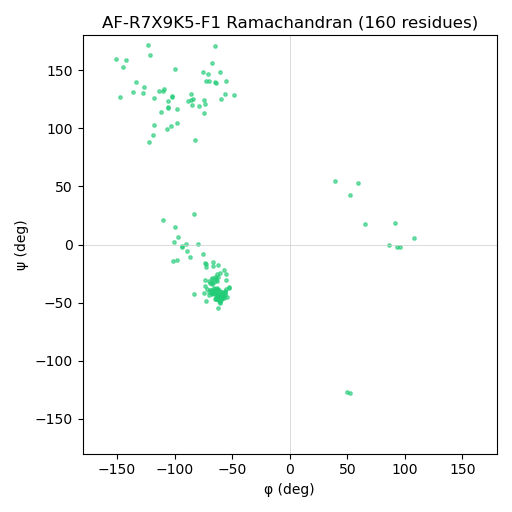.00 94.00 133 GLU A C 1
ATOM 1013 O O . GLU A 1 133 ? 8.224 -4.529 -11.876 1.00 94.00 133 GLU A O 1
ATOM 1018 N N . GLY A 1 134 ? 9.826 -5.015 -10.357 1.00 95.50 134 GLY A N 1
ATOM 1019 C CA . GLY A 1 134 ? 9.713 -3.802 -9.564 1.00 95.50 134 GLY A CA 1
ATOM 1020 C C . GLY A 1 134 ? 8.283 -3.491 -9.172 1.00 95.50 134 GLY A C 1
ATOM 1021 O O . GLY A 1 134 ? 7.571 -4.355 -8.651 1.00 95.50 134 GLY A O 1
ATOM 1022 N N . HIS A 1 135 ? 7.856 -2.269 -9.480 1.00 95.50 135 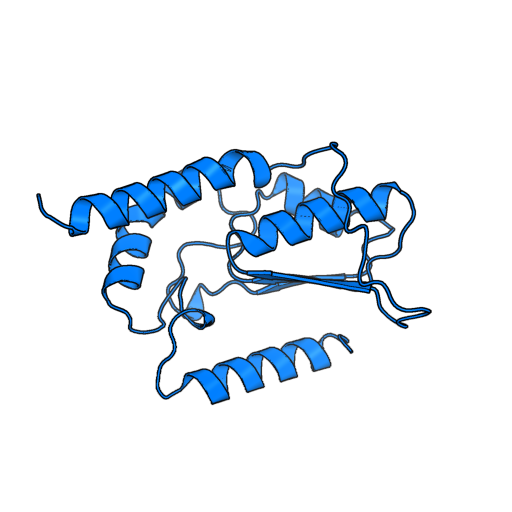HIS A N 1
ATOM 1023 C CA . HIS A 1 135 ? 6.520 -1.814 -9.130 1.00 95.50 135 HIS A CA 1
ATOM 1024 C C . HIS A 1 135 ? 5.414 -2.651 -9.750 1.00 95.50 135 HIS A C 1
ATOM 1026 O O . HIS A 1 135 ? 4.342 -2.709 -9.176 1.00 95.50 135 HIS A O 1
ATOM 1032 N N . PHE A 1 136 ? 5.663 -3.340 -10.867 1.00 95.06 136 PHE A N 1
ATOM 1033 C CA . PHE A 1 136 ? 4.668 -4.102 -11.628 1.00 95.06 136 PHE A CA 1
ATOM 1034 C C . PHE A 1 136 ? 4.703 -5.607 -11.334 1.00 95.06 136 PHE A C 1
ATOM 1036 O O . PHE A 1 136 ? 4.124 -6.391 -12.088 1.00 95.06 136 PHE A O 1
ATOM 1043 N N . TYR A 1 137 ? 5.372 -6.027 -10.253 1.00 96.62 137 TYR A N 1
ATOM 1044 C CA . TYR A 1 137 ? 5.603 -7.437 -9.914 1.00 96.62 137 TYR A CA 1
ATOM 1045 C C . TYR A 1 137 ? 4.336 -8.306 -9.883 1.00 96.62 137 TYR A C 1
ATOM 1047 O O . TYR A 1 137 ? 4.373 -9.462 -10.316 1.00 96.62 137 TYR A O 1
ATOM 1055 N N . TYR A 1 138 ? 3.224 -7.744 -9.400 1.00 94.81 138 TYR A N 1
ATOM 1056 C CA . TYR A 1 138 ? 1.913 -8.401 -9.374 1.00 94.81 138 TYR A CA 1
ATOM 1057 C C . TYR A 1 138 ? 0.970 -7.943 -10.496 1.00 94.81 138 TYR A C 1
ATOM 1059 O O . TYR A 1 138 ? -0.038 -8.612 -10.724 1.00 94.81 138 TYR A O 1
ATOM 1067 N N . ALA A 1 139 ? 1.281 -6.835 -11.179 1.00 89.81 139 ALA A N 1
ATOM 1068 C CA . ALA A 1 139 ? 0.413 -6.199 -12.173 1.00 89.81 139 ALA A CA 1
ATOM 1069 C C . ALA A 1 139 ? 0.514 -6.840 -13.560 1.00 89.81 139 ALA A C 1
ATOM 1071 O O . ALA A 1 139 ? -0.496 -7.040 -14.233 1.00 89.81 139 ALA A O 1
ATOM 1072 N N . HIS A 1 140 ? 1.734 -7.154 -14.002 1.00 89.31 140 HIS A N 1
ATOM 1073 C CA . HIS A 1 140 ? 1.935 -7.809 -15.288 1.00 89.31 140 HIS A CA 1
ATOM 1074 C C . HIS A 1 140 ? 1.773 -9.318 -15.145 1.00 89.31 140 HIS A C 1
ATOM 1076 O O . HIS A 1 140 ? 2.441 -9.961 -14.332 1.00 89.31 140 HIS A O 1
ATOM 1082 N N . VAL A 1 141 ? 0.889 -9.882 -15.965 1.00 91.12 141 VAL A N 1
ATOM 1083 C CA . VAL A 1 141 ? 0.684 -11.326 -16.022 1.00 91.12 141 VAL A CA 1
ATOM 1084 C C . VAL A 1 141 ? 1.863 -11.957 -16.754 1.00 91.12 141 VAL A C 1
ATOM 1086 O O . VAL A 1 141 ? 2.060 -11.754 -17.949 1.00 91.12 141 VAL A O 1
ATOM 1089 N N . VAL A 1 142 ? 2.642 -12.735 -16.016 1.00 93.19 142 VAL A N 1
ATOM 1090 C CA . VAL A 1 142 ? 3.749 -13.556 -16.501 1.00 93.19 142 VAL A CA 1
ATOM 1091 C C . VAL A 1 142 ? 3.501 -15.011 -16.108 1.00 93.19 142 VAL A C 1
ATOM 1093 O O . VAL A 1 142 ? 2.598 -15.313 -15.328 1.00 93.19 142 VAL A O 1
ATOM 1096 N N . SER A 1 143 ? 4.314 -15.936 -16.615 1.00 94.94 143 SER A N 1
ATOM 1097 C CA . SER A 1 143 ? 4.150 -17.374 -16.347 1.00 94.94 143 SER A CA 1
ATOM 1098 C C . SER A 1 143 ? 4.138 -17.728 -14.853 1.00 94.94 143 SER A C 1
ATOM 1100 O O . SER A 1 143 ? 3.473 -18.674 -14.447 1.00 94.94 143 SER A O 1
ATOM 1102 N N . ASP A 1 144 ? 4.853 -16.958 -14.033 1.00 94.56 144 ASP A N 1
ATOM 1103 C CA . ASP A 1 144 ? 4.967 -17.160 -12.585 1.00 94.56 144 ASP A CA 1
ATOM 1104 C C . ASP A 1 144 ? 3.873 -16.440 -11.766 1.00 94.56 144 ASP A C 1
ATOM 1106 O O . ASP A 1 144 ? 3.782 -16.625 -10.553 1.00 94.56 144 ASP A O 1
ATOM 1110 N N . SER A 1 145 ? 3.018 -15.623 -12.394 1.00 93.88 145 SER A N 1
ATOM 1111 C CA . SER A 1 145 ? 2.010 -14.820 -11.686 1.00 93.88 145 SER A CA 1
ATOM 1112 C C . SER A 1 145 ? 1.059 -15.635 -10.801 1.00 93.88 145 SER A C 1
ATOM 1114 O O . SER A 1 145 ? 0.874 -15.227 -9.654 1.00 93.88 145 SER A O 1
ATOM 1116 N N . PRO A 1 146 ? 0.522 -16.802 -11.221 1.00 95.88 146 PRO A N 1
ATOM 1117 C CA . PRO A 1 146 ? -0.349 -17.601 -10.357 1.00 95.88 146 PRO A CA 1
ATOM 1118 C C . PRO A 1 146 ? 0.308 -17.981 -9.026 1.00 95.88 146 PRO A C 1
ATOM 1120 O O . PRO A 1 146 ? -0.312 -17.861 -7.971 1.00 95.88 146 PRO A O 1
ATOM 1123 N N . ARG A 1 147 ? 1.591 -18.366 -9.054 1.00 97.69 147 ARG A N 1
ATOM 1124 C CA . ARG A 1 147 ? 2.351 -18.711 -7.846 1.00 97.69 147 ARG A CA 1
ATOM 1125 C C . ARG A 1 147 ? 2.584 -17.485 -6.964 1.00 97.69 147 ARG A C 1
ATOM 1127 O O . ARG A 1 147 ? 2.459 -17.576 -5.747 1.00 97.69 147 ARG A O 1
ATOM 1134 N N . ARG A 1 148 ? 2.905 -16.335 -7.566 1.00 96.94 148 ARG A N 1
ATOM 1135 C CA . ARG A 1 148 ? 3.108 -15.065 -6.847 1.00 96.94 148 ARG A CA 1
ATOM 1136 C C . ARG A 1 148 ? 1.838 -14.616 -6.129 1.00 96.94 148 ARG A C 1
ATOM 1138 O O . ARG A 1 148 ? 1.905 -14.239 -4.964 1.00 96.94 148 ARG A O 1
ATOM 1145 N N . TRP A 1 149 ? 0.691 -14.676 -6.805 1.00 96.31 149 TRP A N 1
ATOM 1146 C CA . TRP A 1 149 ? -0.596 -14.303 -6.220 1.00 96.31 149 TRP A CA 1
ATOM 1147 C C . TRP A 1 149 ? -1.021 -15.265 -5.111 1.00 96.31 149 TRP A C 1
ATOM 1149 O O . TRP A 1 149 ? -1.477 -14.802 -4.070 1.00 96.31 149 TRP A O 1
ATOM 1159 N N . ALA A 1 150 ? -0.811 -16.573 -5.293 1.00 96.94 150 ALA A N 1
ATOM 1160 C CA . ALA A 1 150 ? -1.065 -17.561 -4.247 1.00 96.94 150 ALA A CA 1
ATOM 1161 C C . ALA A 1 150 ? -0.213 -17.286 -2.998 1.00 96.94 150 ALA A C 1
ATOM 1163 O O . ALA A 1 150 ? -0.752 -17.182 -1.902 1.00 96.94 150 ALA A O 1
ATOM 1164 N N . ALA A 1 151 ? 1.091 -17.048 -3.169 1.00 97.56 151 ALA A N 1
ATOM 1165 C CA . ALA A 1 151 ? 1.986 -16.722 -2.059 1.00 97.56 151 ALA A CA 1
ATOM 1166 C C . ALA A 1 151 ? 1.608 -15.404 -1.355 1.00 97.56 151 ALA A C 1
ATOM 1168 O O . ALA A 1 151 ? 1.693 -15.301 -0.130 1.00 97.56 151 ALA A O 1
ATOM 1169 N N . LEU A 1 152 ? 1.169 -14.387 -2.109 1.00 96.94 152 LEU A N 1
ATOM 1170 C CA . LEU A 1 152 ? 0.654 -13.147 -1.530 1.00 96.94 152 LEU A CA 1
ATOM 1171 C C . LEU A 1 152 ? -0.621 -13.408 -0.717 1.00 96.94 152 LEU A C 1
ATOM 1173 O O . LEU A 1 152 ? -0.723 -12.932 0.410 1.00 96.94 152 LEU A O 1
ATOM 1177 N N . ALA A 1 153 ? -1.567 -14.178 -1.257 1.00 96.38 153 ALA A N 1
ATOM 1178 C CA . ALA A 1 153 ? -2.802 -14.530 -0.564 1.00 96.38 153 ALA A CA 1
ATOM 1179 C C . ALA A 1 153 ? -2.524 -15.324 0.723 1.00 96.38 153 ALA A C 1
ATOM 1181 O O . ALA A 1 153 ? -3.044 -14.971 1.777 1.00 96.38 153 ALA A O 1
ATOM 1182 N N . GLU A 1 154 ? -1.645 -16.328 0.671 1.00 97.50 154 GLU A N 1
ATOM 1183 C CA . GLU A 1 154 ? -1.211 -17.101 1.841 1.00 97.50 154 GLU A CA 1
ATOM 1184 C C . GLU A 1 154 ? -0.589 -16.207 2.915 1.00 97.50 154 GLU A C 1
ATOM 1186 O O . GLU A 1 154 ? -0.931 -16.324 4.093 1.00 97.50 154 GLU A O 1
ATOM 1191 N N . ARG A 1 155 ? 0.273 -15.263 2.515 1.00 97.19 155 ARG A N 1
ATOM 1192 C CA . ARG A 1 155 ? 0.835 -14.270 3.434 1.00 97.19 155 ARG A CA 1
ATOM 1193 C C . ARG A 1 155 ? -0.264 -13.443 4.097 1.00 97.19 155 ARG A C 1
ATOM 1195 O O . ARG A 1 155 ? -0.217 -13.248 5.304 1.00 97.19 155 ARG A O 1
ATOM 1202 N N . LEU A 1 156 ? -1.245 -12.954 3.339 1.00 96.88 156 LEU A N 1
ATOM 1203 C CA . LEU A 1 156 ? -2.339 -12.151 3.892 1.00 96.88 156 LEU A CA 1
ATOM 1204 C C . LEU A 1 156 ? -3.222 -12.961 4.853 1.00 96.88 156 LEU A C 1
ATOM 1206 O O . LEU A 1 156 ? -3.575 -12.471 5.923 1.00 96.88 156 LEU A O 1
ATOM 1210 N N . VAL A 1 157 ? -3.513 -14.221 4.532 1.00 96.50 157 VAL A N 1
ATOM 1211 C CA . VAL A 1 157 ? -4.229 -15.124 5.445 1.00 96.50 157 VAL A CA 1
ATOM 1212 C C . VAL A 1 157 ? -3.430 -15.352 6.731 1.00 96.50 157 VAL A C 1
ATOM 1214 O O . VAL A 1 157 ? -3.995 -15.293 7.823 1.00 96.50 157 VAL A O 1
ATOM 1217 N N . ALA A 1 158 ? -2.111 -15.543 6.631 1.00 96.75 158 ALA A N 1
ATOM 1218 C CA . ALA A 1 158 ? -1.230 -15.677 7.792 1.00 96.75 158 ALA A CA 1
ATOM 1219 C C . ALA A 1 158 ? -1.183 -14.402 8.656 1.00 96.75 158 ALA A C 1
ATOM 1221 O O . ALA A 1 158 ? -1.017 -14.482 9.872 1.00 96.75 158 ALA A O 1
ATOM 1222 N N . GLU A 1 159 ? -1.385 -13.230 8.049 1.00 96.62 159 GLU A N 1
ATOM 1223 C CA . GLU A 1 159 ? -1.535 -11.955 8.758 1.00 96.62 159 GLU A CA 1
ATOM 1224 C C . GLU A 1 159 ? -2.912 -11.787 9.427 1.00 96.62 159 GLU A C 1
ATOM 1226 O O . GLU A 1 159 ? -3.078 -10.851 10.215 1.00 96.62 159 GLU A O 1
ATOM 1231 N N . GLY A 1 160 ? -3.864 -12.692 9.168 1.00 95.38 160 GLY A N 1
ATOM 1232 C CA . GLY A 1 160 ? -5.175 -12.750 9.817 1.00 95.38 160 GLY A CA 1
ATOM 1233 C C . GLY A 1 160 ? -6.362 -12.331 8.948 1.00 95.38 160 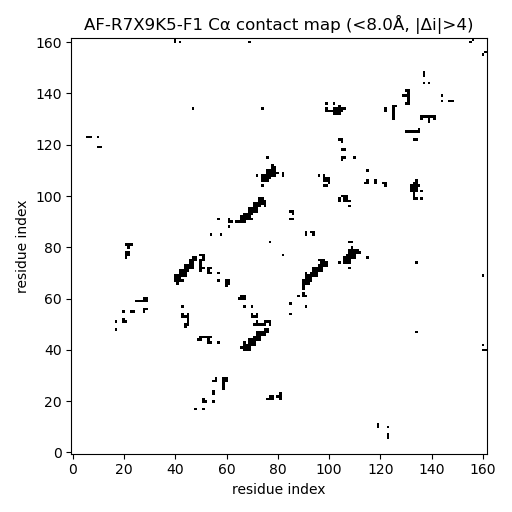GLY A C 1
ATOM 1234 O O . GLY A 1 160 ? -7.475 -12.268 9.477 1.00 95.38 160 GLY A O 1
ATOM 1235 N N . LEU A 1 161 ? -6.153 -12.061 7.653 1.00 94.12 161 LEU A N 1
ATOM 1236 C CA 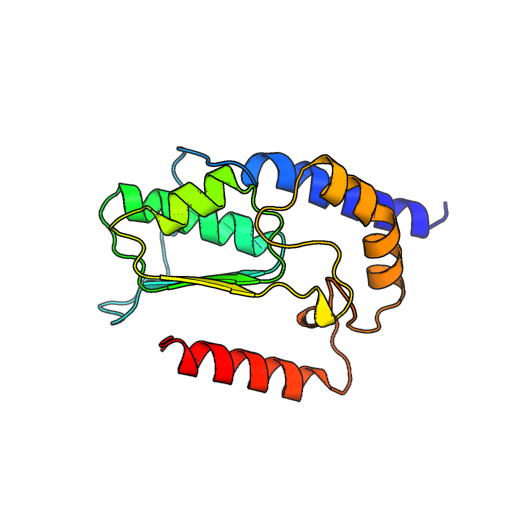. LEU A 1 161 ? -7.227 -11.724 6.715 1.00 94.12 161 LEU A CA 1
ATOM 1237 C C . LEU A 1 161 ? -8.073 -12.959 6.380 1.00 94.12 161 LEU A C 1
ATOM 1239 O O . LEU A 1 161 ? -7.538 -14.060 6.229 1.00 94.12 161 LEU A O 1
ATOM 1243 N N . ARG A 1 162 ? -9.391 -12.773 6.273 1.00 87.75 162 ARG A N 1
ATOM 1244 C CA . ARG A 1 162 ? -10.386 -13.818 5.999 1.00 87.75 162 ARG A CA 1
ATOM 1245 C C . ARG A 1 162 ? -11.493 -13.307 5.091 1.00 87.75 162 ARG A C 1
ATOM 1247 O O . ARG A 1 162 ? -11.746 -12.080 5.120 1.00 87.75 162 ARG A O 1
#